Protein AF-A4FHH9-F1 (afdb_monomer_lite)

Foldseek 3Di:
DDDDDDDDDDDPDPDPDDPPPPPPPPPCVLVVLLVQLLVQVVVVPDDSVLSNVLLPDPDLVSSLVSCCVVPNDDPSSSVSSVSSDDD

Sequence (87 aa):
MRKSLSRGLVSAAVLLGGVLVAPLATTPAAQANVFDCIDHAVNSGATNQQATAACEKPTTDECYQAFRTDHGAQSWAQDSCERGRED

Radius of gyration: 23.51 Å; chains: 1; bounding box: 46×30×62 Å

Structure (mmCIF, N/CA/C/O backbone):
data_AF-A4FHH9-F1
#
_entry.id   AF-A4FHH9-F1
#
loop_
_atom_site.group_PDB
_atom_site.id
_atom_site.type_symbol
_atom_site.label_atom_id
_atom_site.label_alt_id
_atom_site.label_comp_id
_atom_site.label_asym_id
_atom_site.label_entity_id
_atom_site.label_seq_id
_atom_site.pdbx_PDB_ins_code
_atom_site.Cartn_x
_atom_site.Cartn_y
_atom_site.Cartn_z
_atom_site.occupancy
_atom_site.B_iso_or_equiv
_atom_site.auth_seq_id
_atom_site.auth_comp_id
_atom_site.auth_asym_id
_atom_site.auth_atom_id
_atom_site.pdbx_PDB_model_num
ATOM 1 N N . MET A 1 1 ? -33.957 7.796 45.246 1.00 48.84 1 MET A N 1
ATOM 2 C CA . MET A 1 1 ? -33.435 9.030 45.875 1.00 48.84 1 MET A CA 1
ATOM 3 C C . MET A 1 1 ? -32.392 8.663 46.922 1.00 48.84 1 MET A C 1
ATOM 5 O O . MET A 1 1 ? -32.760 8.151 47.969 1.00 48.84 1 MET A O 1
ATOM 9 N N . ARG A 1 2 ? -31.103 8.883 46.646 1.00 42.00 2 ARG A N 1
ATOM 10 C CA . ARG A 1 2 ? -30.041 8.876 47.663 1.00 42.00 2 ARG A CA 1
ATOM 11 C C . ARG A 1 2 ? -29.124 10.061 47.373 1.00 42.00 2 ARG A C 1
ATOM 13 O O . ARG A 1 2 ? -28.318 10.022 46.453 1.00 42.00 2 ARG A O 1
ATOM 20 N N . LYS A 1 3 ? -29.359 11.149 48.109 1.00 44.41 3 LYS A N 1
ATOM 21 C CA . LYS A 1 3 ? -28.447 12.287 48.240 1.00 44.41 3 LYS A CA 1
ATOM 22 C C . LYS A 1 3 ? -27.268 11.817 49.087 1.00 44.41 3 LYS A C 1
ATOM 24 O O . LYS A 1 3 ? -27.494 11.352 50.198 1.00 44.41 3 LYS A O 1
ATOM 29 N N . SER A 1 4 ? -26.048 11.984 48.590 1.00 47.00 4 SER A N 1
ATOM 30 C CA . SER A 1 4 ? -24.858 12.002 49.436 1.00 47.00 4 SER A CA 1
ATOM 31 C C . SER A 1 4 ? -24.031 13.225 49.060 1.00 47.00 4 SER A C 1
ATOM 33 O O . SER A 1 4 ? -23.482 13.316 47.966 1.00 47.00 4 SER A O 1
ATOM 35 N N . LEU A 1 5 ? -24.057 14.206 49.958 1.00 58.25 5 LEU A N 1
ATOM 36 C CA . LEU A 1 5 ? -23.180 15.370 49.997 1.00 58.25 5 LEU A CA 1
ATOM 37 C C . LEU A 1 5 ? -21.892 14.971 50.716 1.00 58.25 5 LEU A C 1
ATOM 39 O O . LEU A 1 5 ? -21.978 14.247 51.707 1.00 58.25 5 LEU A O 1
ATOM 43 N N . SER A 1 6 ? -20.760 15.533 50.288 1.00 49.03 6 SER A N 1
ATOM 44 C CA . SER A 1 6 ? -19.643 16.053 51.111 1.00 49.03 6 SER A CA 1
ATOM 45 C C . SER A 1 6 ? -18.355 15.952 50.294 1.00 49.03 6 SER A C 1
ATOM 47 O O . SER A 1 6 ? -17.946 14.873 49.894 1.00 49.03 6 SER A O 1
ATOM 49 N N . ARG A 1 7 ? -17.857 17.087 49.796 1.00 52.44 7 ARG A N 1
ATOM 50 C CA . ARG A 1 7 ? -16.914 17.995 50.478 1.00 52.44 7 ARG A CA 1
ATOM 51 C C . ARG A 1 7 ? -15.491 17.438 50.488 1.00 52.44 7 ARG A C 1
ATOM 53 O O . ARG A 1 7 ? -15.144 16.651 51.352 1.00 52.44 7 ARG A O 1
ATOM 60 N N . GLY A 1 8 ? -14.699 18.002 49.577 1.00 50.53 8 GLY A N 1
ATOM 61 C CA . GLY A 1 8 ? -13.375 18.537 49.872 1.00 50.53 8 GLY A CA 1
ATOM 62 C C . GLY A 1 8 ? -12.263 17.522 50.084 1.00 50.53 8 GLY A C 1
ATOM 63 O O . GLY A 1 8 ? -12.200 16.876 51.117 1.00 50.53 8 GLY A O 1
ATOM 64 N N . LEU A 1 9 ? -11.306 17.526 49.161 1.00 52.91 9 LEU A N 1
ATOM 65 C CA . LEU A 1 9 ? -9.922 17.885 49.464 1.00 52.91 9 LEU A CA 1
ATOM 66 C C . LEU A 1 9 ? -9.207 18.133 48.134 1.00 52.91 9 LEU A C 1
ATOM 68 O O . LEU A 1 9 ? -9.049 17.242 47.305 1.00 52.91 9 LEU A O 1
ATOM 72 N N . VAL A 1 10 ? -8.842 19.395 47.918 1.00 53.53 10 VAL A N 1
ATOM 73 C CA . VAL A 1 10 ? -7.914 19.806 46.869 1.00 53.53 10 VAL A CA 1
ATOM 74 C C . VAL A 1 10 ? -6.537 19.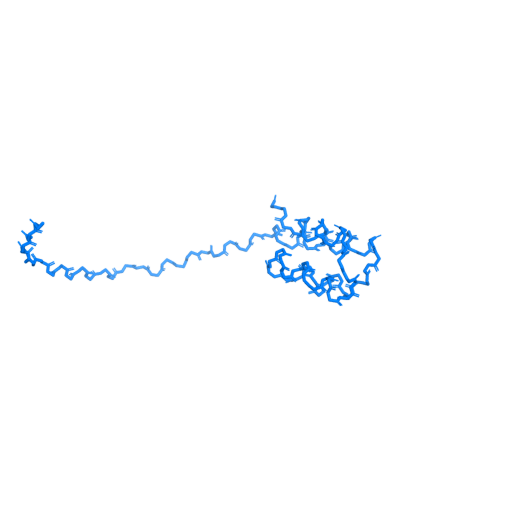341 47.324 1.00 53.53 10 VAL A C 1
ATOM 76 O O . VAL A 1 10 ? -5.955 19.930 48.231 1.00 53.53 10 VAL A O 1
ATOM 79 N N . SER A 1 11 ? -6.025 18.280 46.713 1.00 48.97 11 SER A N 1
ATOM 80 C CA . SER A 1 11 ? -4.614 17.917 46.809 1.00 48.97 11 SER A CA 1
ATOM 81 C C . SER A 1 11 ? -3.937 18.346 45.518 1.00 48.97 11 SER A C 1
ATOM 83 O O . SER A 1 11 ? -3.947 17.638 44.515 1.00 48.97 11 SER A O 1
ATOM 85 N N . ALA A 1 12 ? -3.378 19.555 45.552 1.00 54.06 12 ALA A N 1
ATOM 86 C CA . ALA A 1 12 ? -2.395 20.009 44.587 1.00 54.06 12 ALA A CA 1
ATOM 87 C C . ALA A 1 12 ? -1.122 19.168 44.772 1.00 54.06 12 ALA A C 1
ATOM 89 O O . ALA A 1 12 ? -0.300 19.451 45.640 1.00 54.06 12 ALA A O 1
ATOM 90 N N . ALA A 1 13 ? -0.984 18.107 43.981 1.00 51.34 13 ALA A N 1
ATOM 91 C CA . ALA A 1 13 ? 0.274 17.395 43.831 1.00 51.34 13 ALA A CA 1
ATOM 92 C C . ALA A 1 13 ? 1.036 18.027 42.661 1.00 51.34 13 ALA A C 1
ATOM 94 O O . ALA A 1 13 ? 0.793 17.727 41.494 1.00 51.34 13 ALA A O 1
ATOM 95 N N . VAL A 1 14 ? 1.936 18.951 42.993 1.00 54.59 14 VAL A N 1
ATOM 96 C CA . VAL A 1 14 ? 2.979 19.425 42.083 1.00 54.59 14 VAL A CA 1
ATOM 97 C C . VAL A 1 14 ? 3.941 18.260 41.871 1.00 54.59 14 VAL A C 1
ATOM 99 O O . VAL A 1 14 ? 4.763 17.965 42.733 1.00 54.59 14 VAL A O 1
ATOM 102 N N . LEU A 1 15 ? 3.822 17.579 40.733 1.00 51.50 15 LEU A N 1
ATOM 103 C CA . LEU A 1 15 ? 4.833 16.643 40.253 1.00 51.50 15 LEU A CA 1
ATOM 104 C C . LEU A 1 15 ? 5.676 17.357 39.195 1.00 51.50 15 LEU A C 1
ATOM 106 O O . LEU A 1 15 ? 5.401 17.317 38.000 1.00 51.50 15 LEU A O 1
ATOM 110 N N . LEU A 1 16 ? 6.720 18.033 39.675 1.00 57.97 16 LEU A N 1
ATOM 111 C CA . LEU A 1 16 ? 7.940 18.253 38.908 1.00 57.97 16 LEU A CA 1
ATOM 112 C C . LEU A 1 16 ? 8.623 16.888 38.787 1.00 57.97 16 LEU A C 1
ATOM 114 O O . LEU A 1 16 ? 9.243 16.421 39.739 1.00 57.97 16 LEU A O 1
ATOM 118 N N . GLY A 1 17 ? 8.462 16.212 37.654 1.00 46.03 17 GLY A N 1
ATOM 119 C CA . GLY A 1 17 ? 9.003 14.869 37.495 1.00 46.03 17 GLY A CA 1
ATOM 120 C C . GLY A 1 17 ? 9.075 14.454 36.042 1.00 46.03 17 GLY A C 1
ATOM 121 O O . GLY A 1 17 ? 8.098 13.949 35.514 1.00 46.03 17 GLY A O 1
ATOM 122 N N . GLY A 1 18 ? 10.247 14.673 35.443 1.00 45.59 18 GLY A N 1
ATOM 123 C CA . GLY A 1 18 ? 10.755 13.934 34.290 1.00 45.59 18 GLY A CA 1
ATOM 124 C C . GLY A 1 18 ? 9.893 13.981 33.035 1.00 45.59 18 GLY A C 1
ATOM 125 O O . GLY A 1 18 ? 8.922 13.245 32.901 1.00 45.59 18 GLY A O 1
ATOM 126 N N . VAL A 1 19 ? 10.339 14.740 32.035 1.00 51.19 19 VAL A N 1
ATOM 127 C CA . VAL A 1 19 ? 10.002 14.395 30.653 1.00 51.19 19 VAL A CA 1
ATOM 128 C C . VAL A 1 19 ? 10.649 13.035 30.390 1.00 51.19 19 VAL A C 1
ATOM 130 O O . VAL A 1 19 ? 11.835 12.944 30.083 1.00 51.19 19 VAL A O 1
ATOM 133 N N . LEU A 1 20 ? 9.881 11.9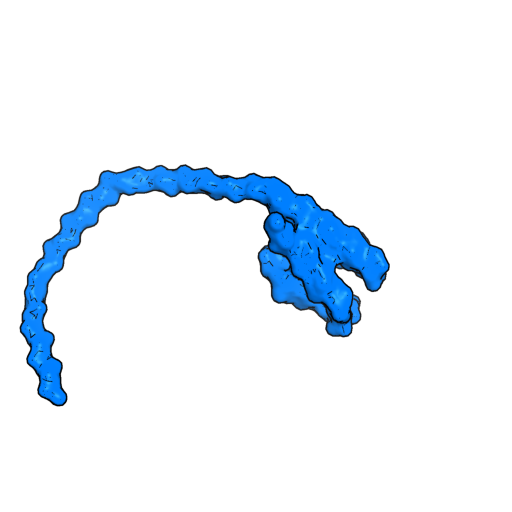66 30.592 1.00 49.66 20 LEU A N 1
ATOM 134 C CA . LEU A 1 20 ? 10.184 10.655 30.050 1.00 49.66 20 LEU A CA 1
ATOM 135 C C . LEU A 1 20 ? 10.091 10.809 28.532 1.00 49.66 20 LEU A C 1
ATOM 137 O O . LEU A 1 20 ? 9.029 10.643 27.938 1.00 49.66 20 LEU A O 1
ATOM 141 N N . VAL A 1 21 ? 11.204 11.177 27.899 1.00 59.44 21 VAL A N 1
ATOM 142 C CA . VAL A 1 21 ? 11.424 10.869 26.488 1.00 59.44 21 VAL A CA 1
ATOM 143 C C . VAL A 1 21 ? 11.513 9.353 26.412 1.00 59.44 21 VAL A C 1
ATOM 145 O O . VAL A 1 21 ? 12.587 8.768 26.519 1.00 59.44 21 VAL A O 1
ATOM 148 N N . ALA A 1 22 ? 10.351 8.706 26.317 1.00 56.66 22 ALA A N 1
ATOM 149 C CA . ALA A 1 22 ? 10.282 7.346 25.829 1.00 56.66 22 ALA A CA 1
ATOM 150 C C . ALA A 1 22 ? 10.944 7.375 24.446 1.00 56.66 22 ALA A C 1
ATOM 152 O O . ALA A 1 22 ? 10.482 8.133 23.585 1.00 56.66 22 ALA A O 1
ATOM 153 N N . PRO A 1 23 ? 12.044 6.638 24.215 1.00 52.41 23 PRO A N 1
ATOM 154 C CA . PRO A 1 23 ? 12.490 6.437 22.856 1.00 52.41 23 PRO A CA 1
ATOM 155 C C . PRO A 1 23 ? 11.336 5.721 22.162 1.00 52.41 23 PRO A C 1
ATOM 157 O O . PRO A 1 23 ? 10.981 4.600 22.527 1.00 52.41 23 PRO A O 1
ATOM 160 N N . LEU A 1 24 ? 10.701 6.406 21.212 1.00 55.47 24 LEU A N 1
ATOM 161 C CA . LEU A 1 24 ? 9.898 5.745 20.200 1.00 55.47 24 LEU A CA 1
ATOM 162 C C . LEU A 1 24 ? 10.863 4.765 19.541 1.00 55.47 24 LEU A C 1
ATOM 164 O O . LEU A 1 24 ? 11.761 5.169 18.802 1.00 55.47 24 LEU A O 1
ATOM 168 N N . ALA A 1 25 ? 10.761 3.497 19.928 1.00 53.12 25 ALA A N 1
ATOM 169 C CA . ALA A 1 25 ? 11.434 2.423 19.241 1.00 53.12 25 ALA A CA 1
ATOM 170 C C . ALA A 1 25 ? 10.863 2.440 17.827 1.00 53.12 25 ALA A C 1
ATOM 172 O O . ALA A 1 25 ? 9.749 1.984 17.591 1.00 53.12 25 ALA A O 1
ATOM 173 N N . THR A 1 26 ? 11.591 3.052 16.899 1.00 49.62 26 THR A N 1
ATOM 174 C CA . THR A 1 26 ? 11.329 2.881 15.478 1.00 49.62 26 THR A CA 1
ATOM 175 C C . THR A 1 26 ? 11.758 1.459 15.166 1.00 49.62 26 THR A C 1
ATOM 177 O O . THR A 1 26 ? 12.916 1.199 14.844 1.00 49.62 26 THR A O 1
ATOM 180 N N . THR A 1 27 ? 10.854 0.513 15.401 1.00 50.25 27 THR A N 1
ATOM 181 C CA . THR A 1 27 ? 11.080 -0.893 15.107 1.00 50.25 27 THR A CA 1
ATOM 182 C C . THR A 1 27 ? 11.259 -1.006 13.591 1.00 50.25 27 THR A C 1
ATOM 184 O O . THR A 1 27 ? 10.346 -0.638 12.850 1.00 50.25 27 THR A O 1
ATOM 187 N N . PRO A 1 28 ? 12.405 -1.497 13.091 1.00 54.03 28 PRO A N 1
ATOM 188 C CA . PRO A 1 28 ? 12.655 -1.634 11.653 1.00 54.03 28 PRO A CA 1
ATOM 189 C C . PRO A 1 28 ? 11.722 -2.643 10.951 1.00 54.03 28 PRO A C 1
ATOM 191 O O . PRO A 1 28 ? 11.762 -2.749 9.728 1.00 54.03 28 PRO A O 1
ATOM 194 N N . ALA A 1 29 ? 10.857 -3.341 11.697 1.00 54.53 29 ALA A N 1
ATOM 195 C CA . ALA A 1 29 ? 9.849 -4.266 11.176 1.00 54.53 29 ALA A CA 1
ATOM 196 C C . ALA A 1 29 ? 8.877 -3.590 10.193 1.00 54.53 29 ALA A C 1
ATOM 198 O O . ALA A 1 29 ? 8.612 -4.123 9.121 1.00 54.53 29 ALA A O 1
ATOM 199 N N . ALA A 1 30 ? 8.453 -2.352 10.476 1.00 58.97 30 ALA A N 1
ATOM 200 C CA . ALA A 1 30 ? 7.457 -1.661 9.656 1.00 58.97 30 ALA A CA 1
ATOM 201 C C . ALA A 1 30 ? 7.892 -1.446 8.193 1.00 58.97 30 ALA A C 1
ATOM 203 O O . ALA A 1 30 ? 7.047 -1.348 7.312 1.00 58.97 30 ALA A O 1
ATOM 204 N N . GLN A 1 31 ? 9.199 -1.362 7.917 1.00 59.41 31 GLN A N 1
ATOM 205 C CA . GLN A 1 31 ? 9.700 -1.150 6.556 1.00 59.41 31 GLN A CA 1
ATOM 206 C C . GLN A 1 31 ? 9.795 -2.444 5.747 1.00 59.41 31 GLN A C 1
ATOM 208 O O . GLN A 1 31 ? 9.538 -2.400 4.548 1.00 59.41 31 GLN A O 1
ATOM 213 N N . ALA A 1 32 ? 10.144 -3.574 6.373 1.00 62.25 32 ALA A N 1
ATOM 214 C CA . ALA A 1 32 ? 10.212 -4.864 5.683 1.00 62.25 32 ALA A CA 1
ATOM 215 C C . ALA A 1 32 ? 8.832 -5.262 5.134 1.00 62.25 32 ALA A C 1
ATOM 217 O O . ALA A 1 32 ? 8.704 -5.615 3.966 1.00 62.25 32 ALA A O 1
ATOM 218 N N . ASN A 1 33 ? 7.791 -5.054 5.935 1.00 82.88 33 ASN A N 1
ATOM 219 C CA . ASN A 1 33 ? 6.435 -5.491 5.614 1.00 82.88 33 ASN A CA 1
ATOM 220 C C . ASN A 1 33 ? 5.809 -4.652 4.488 1.00 82.88 33 ASN A C 1
ATOM 222 O O . ASN A 1 33 ? 5.063 -5.161 3.653 1.00 82.88 33 ASN A O 1
ATOM 226 N N . VAL A 1 34 ? 6.169 -3.366 4.382 1.00 90.69 34 VAL A N 1
ATOM 227 C CA . VAL A 1 34 ? 5.733 -2.518 3.258 1.00 90.69 34 VAL A CA 1
ATOM 228 C C . VAL A 1 34 ? 6.215 -3.082 1.918 1.00 90.69 34 VAL A C 1
ATOM 230 O O . VAL A 1 34 ? 5.467 -3.016 0.942 1.00 90.69 34 VAL A O 1
ATOM 233 N N . PHE A 1 35 ? 7.410 -3.683 1.855 1.00 92.38 35 PHE A N 1
ATOM 234 C CA . PHE A 1 35 ? 7.875 -4.335 0.629 1.00 92.38 35 PHE A CA 1
ATOM 235 C C . PHE A 1 35 ? 7.035 -5.562 0.269 1.00 92.38 35 PHE A C 1
ATOM 237 O O . PHE A 1 35 ? 6.727 -5.725 -0.908 1.00 92.38 35 PHE A O 1
ATOM 244 N N . ASP A 1 36 ? 6.592 -6.356 1.246 1.00 94.31 36 ASP A N 1
ATOM 245 C CA . ASP A 1 36 ? 5.718 -7.514 0.999 1.00 94.31 36 ASP A CA 1
ATOM 246 C C . ASP A 1 36 ? 4.332 -7.088 0.497 1.00 94.31 36 ASP A C 1
ATOM 248 O O . ASP A 1 36 ? 3.782 -7.693 -0.426 1.00 94.31 36 ASP A O 1
ATOM 252 N N . CYS A 1 37 ? 3.790 -5.992 1.037 1.00 96.25 37 CYS A N 1
ATOM 253 C CA . CYS A 1 37 ? 2.574 -5.377 0.503 1.00 96.25 37 CYS A CA 1
ATOM 254 C C . CYS A 1 37 ? 2.754 -4.957 -0.964 1.00 96.25 37 CYS A C 1
ATOM 256 O O . CYS A 1 37 ? 1.897 -5.253 -1.804 1.00 96.25 37 CYS A O 1
ATOM 258 N N . ILE A 1 38 ? 3.869 -4.285 -1.281 1.00 97.12 38 ILE A N 1
ATOM 259 C CA . ILE A 1 38 ? 4.157 -3.795 -2.634 1.00 97.12 38 ILE A CA 1
ATOM 260 C C . ILE A 1 38 ? 4.340 -4.965 -3.601 1.00 97.12 38 ILE A C 1
ATOM 262 O O . ILE A 1 38 ? 3.706 -4.974 -4.656 1.00 97.12 38 ILE A O 1
ATOM 266 N N . ASP A 1 39 ? 5.161 -5.954 -3.247 1.00 97.50 39 ASP A N 1
ATOM 267 C CA . ASP A 1 39 ? 5.437 -7.120 -4.086 1.00 97.50 39 ASP A CA 1
ATOM 268 C C . ASP A 1 39 ? 4.152 -7.899 -4.385 1.00 97.50 39 ASP A C 1
ATOM 270 O O . ASP A 1 39 ? 3.825 -8.143 -5.549 1.00 97.50 39 ASP A O 1
ATOM 274 N N . HIS A 1 40 ? 3.347 -8.187 -3.358 1.00 97.19 40 HIS A N 1
ATOM 275 C CA . HIS A 1 40 ? 2.079 -8.887 -3.539 1.00 97.19 40 HIS A CA 1
ATOM 276 C C . HIS A 1 40 ? 1.091 -8.094 -4.410 1.00 97.19 40 HIS A C 1
ATOM 278 O O . HIS A 1 40 ? 0.460 -8.656 -5.309 1.00 97.19 40 HIS A O 1
ATOM 284 N N . ALA A 1 41 ? 0.966 -6.779 -4.190 1.00 97.69 41 ALA A N 1
ATOM 285 C CA . ALA A 1 41 ? 0.086 -5.927 -4.988 1.00 97.69 41 ALA A CA 1
ATOM 286 C C . ALA A 1 41 ? 0.529 -5.849 -6.458 1.00 97.69 41 ALA A C 1
ATOM 288 O O . ALA A 1 41 ? -0.310 -5.941 -7.357 1.00 97.69 41 ALA A O 1
ATOM 289 N N . VAL A 1 42 ? 1.834 -5.730 -6.720 1.00 98.06 42 VAL A N 1
ATOM 290 C CA . VAL A 1 42 ? 2.384 -5.708 -8.084 1.00 98.06 42 VAL A CA 1
ATOM 291 C C . VAL A 1 42 ? 2.171 -7.050 -8.780 1.00 98.06 42 VAL A C 1
ATOM 293 O O . VAL A 1 42 ? 1.688 -7.081 -9.913 1.00 98.06 42 VAL A O 1
ATOM 296 N N . ASN A 1 43 ? 2.420 -8.161 -8.083 1.00 97.94 43 ASN A N 1
ATOM 297 C CA . ASN A 1 43 ? 2.142 -9.508 -8.585 1.00 97.94 43 ASN A CA 1
ATOM 298 C C . ASN A 1 43 ? 0.640 -9.749 -8.840 1.00 97.94 43 ASN A C 1
ATOM 300 O O . ASN A 1 43 ? 0.280 -10.579 -9.674 1.00 97.94 43 ASN A O 1
ATOM 304 N N . SER A 1 44 ? -0.233 -8.980 -8.181 1.00 96.69 44 SER A N 1
ATOM 305 C CA . SER A 1 44 ? -1.690 -9.005 -8.367 1.00 96.69 44 SER A CA 1
ATOM 306 C C . SER A 1 44 ? -2.205 -8.046 -9.453 1.00 96.69 44 SER A C 1
ATOM 308 O O . SER A 1 44 ? -3.400 -8.043 -9.755 1.00 96.69 44 SER A O 1
ATOM 310 N N . GLY A 1 45 ? -1.324 -7.253 -10.075 1.00 95.38 45 GLY A N 1
ATOM 311 C CA . GLY A 1 45 ? -1.653 -6.374 -11.201 1.00 95.38 45 GLY A CA 1
ATOM 312 C C . GLY A 1 45 ? -1.707 -4.877 -10.885 1.00 95.38 45 GLY A C 1
ATOM 313 O O . GLY A 1 45 ? -2.086 -4.097 -11.761 1.00 95.38 45 GLY A O 1
ATOM 314 N N . ALA A 1 46 ? -1.322 -4.447 -9.680 1.00 97.38 46 ALA A N 1
ATOM 315 C CA . ALA A 1 46 ? -1.081 -3.032 -9.407 1.00 97.38 46 ALA A CA 1
ATOM 316 C C . ALA A 1 46 ? 0.215 -2.558 -10.082 1.00 97.38 46 ALA A C 1
ATOM 318 O O . ALA A 1 46 ? 1.185 -3.302 -10.226 1.00 97.38 46 ALA A O 1
ATOM 319 N N . THR A 1 47 ? 0.277 -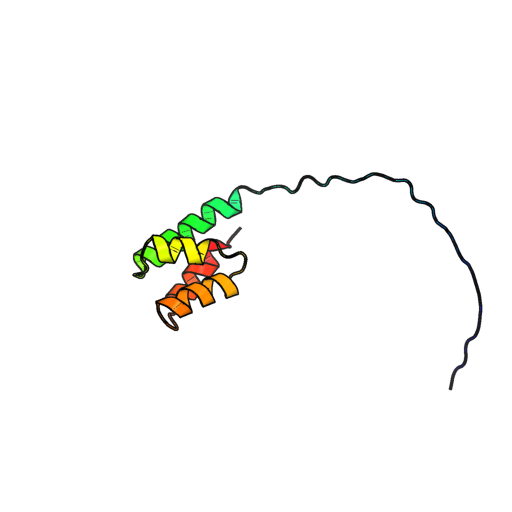1.288 -10.477 1.00 97.81 47 THR A N 1
ATOM 320 C CA . THR A 1 47 ? 1.570 -0.690 -10.840 1.00 97.81 47 THR A CA 1
ATOM 321 C C . THR A 1 47 ? 2.408 -0.448 -9.583 1.00 97.81 47 THR A C 1
ATOM 323 O O . THR A 1 47 ? 1.856 -0.223 -8.508 1.00 97.81 47 THR A O 1
ATOM 326 N N . ASN A 1 48 ? 3.740 -0.408 -9.716 1.00 96.50 48 ASN A N 1
ATOM 327 C CA . ASN A 1 48 ? 4.627 -0.062 -8.594 1.00 96.50 48 ASN A CA 1
ATOM 328 C C . ASN A 1 48 ? 4.218 1.257 -7.919 1.00 96.50 48 ASN A C 1
ATOM 330 O O . ASN A 1 48 ? 4.187 1.339 -6.700 1.00 96.50 48 ASN A O 1
ATOM 334 N N . GLN A 1 49 ? 3.841 2.274 -8.703 1.00 97.19 49 GLN A N 1
ATOM 335 C CA . GLN A 1 49 ? 3.423 3.566 -8.160 1.00 97.19 49 GLN A CA 1
ATOM 336 C C . GLN A 1 49 ? 2.146 3.460 -7.311 1.00 97.19 49 GLN A C 1
ATOM 338 O O . GLN A 1 49 ? 2.091 4.037 -6.227 1.00 97.19 49 GLN A O 1
ATOM 343 N N . GLN A 1 50 ? 1.134 2.730 -7.789 1.00 96.88 50 GLN A N 1
ATOM 344 C CA . GLN A 1 50 ? -0.115 2.508 -7.048 1.00 96.88 50 GLN A CA 1
ATOM 345 C C . GLN A 1 50 ? 0.135 1.683 -5.784 1.00 96.88 50 GLN A C 1
ATOM 347 O O . GLN A 1 50 ? -0.342 2.038 -4.709 1.00 96.88 50 GLN A O 1
ATOM 352 N N . ALA A 1 51 ? 0.937 0.621 -5.908 1.00 97.25 51 ALA A N 1
ATOM 353 C CA . ALA A 1 51 ? 1.308 -0.244 -4.801 1.00 97.25 51 ALA A CA 1
ATOM 354 C C . ALA A 1 51 ? 2.040 0.535 -3.701 1.00 97.25 51 ALA A C 1
ATOM 356 O O . ALA A 1 51 ? 1.613 0.496 -2.554 1.00 97.25 51 ALA A O 1
ATOM 357 N N . THR A 1 52 ? 3.068 1.321 -4.037 1.00 96.50 52 THR A N 1
ATOM 358 C CA . THR A 1 52 ? 3.765 2.176 -3.065 1.00 96.50 52 THR A CA 1
ATOM 359 C C . THR A 1 52 ? 2.809 3.167 -2.402 1.00 96.50 52 THR A C 1
ATOM 361 O O . THR A 1 52 ? 2.730 3.215 -1.178 1.00 96.50 52 THR A O 1
ATOM 364 N N . ALA A 1 53 ? 2.018 3.908 -3.186 1.00 96.25 53 ALA A N 1
ATOM 365 C CA . ALA A 1 53 ? 1.119 4.929 -2.645 1.00 96.25 53 ALA A CA 1
ATOM 366 C C . ALA A 1 53 ? 0.042 4.364 -1.694 1.00 96.25 53 ALA A C 1
ATOM 368 O O . ALA A 1 53 ? -0.381 5.056 -0.761 1.00 96.25 53 ALA A O 1
ATOM 369 N N . ALA A 1 54 ? -0.415 3.131 -1.933 1.00 96.62 54 ALA A N 1
ATOM 370 C CA . ALA A 1 54 ? -1.374 2.435 -1.082 1.00 96.62 54 ALA A CA 1
ATOM 371 C C . ALA A 1 54 ? -0.708 1.784 0.143 1.00 96.62 54 ALA A C 1
ATOM 373 O O . ALA A 1 54 ? -1.184 1.960 1.264 1.00 96.62 54 ALA A O 1
ATOM 374 N N . CYS A 1 55 ? 0.408 1.076 -0.042 1.00 95.94 55 CYS A N 1
ATOM 375 C CA . CYS A 1 55 ? 1.100 0.360 1.032 1.00 95.94 55 CYS A CA 1
ATOM 376 C C . CYS A 1 55 ? 1.754 1.297 2.061 1.00 95.94 55 CYS A C 1
ATOM 378 O O . CYS A 1 55 ? 1.899 0.920 3.221 1.00 95.94 55 CYS A O 1
ATOM 380 N N . GLU A 1 56 ? 2.080 2.537 1.681 1.00 94.06 56 GLU A N 1
ATOM 381 C CA . GLU A 1 56 ? 2.579 3.575 2.597 1.00 94.06 56 GLU A CA 1
ATOM 382 C C . GLU A 1 56 ? 1.494 4.194 3.493 1.00 94.06 56 GLU A C 1
ATOM 384 O O . GLU A 1 56 ? 1.793 5.017 4.364 1.00 94.06 56 GLU A O 1
ATOM 389 N N . LYS A 1 57 ? 0.216 3.837 3.304 1.00 93.56 57 LYS A N 1
ATOM 390 C CA . LYS A 1 57 ? -0.844 4.315 4.193 1.00 93.56 57 LYS A CA 1
ATOM 391 C C . LYS A 1 57 ? -0.633 3.793 5.617 1.00 93.56 57 LYS A C 1
ATOM 393 O O . LYS A 1 57 ? -0.142 2.684 5.793 1.00 93.56 57 LYS A O 1
ATOM 398 N N . PRO A 1 58 ? -1.029 4.554 6.648 1.00 88.50 58 PRO A N 1
ATOM 399 C CA . PRO A 1 58 ? -0.811 4.181 8.044 1.00 88.50 58 PRO A CA 1
ATOM 400 C C . PRO A 1 58 ? -1.704 3.028 8.519 1.00 88.50 58 PRO A C 1
ATOM 402 O O . PRO A 1 58 ? -1.310 2.263 9.395 1.00 88.50 58 PRO A O 1
ATOM 405 N N . THR A 1 59 ? -2.903 2.851 7.957 1.00 90.06 59 THR A N 1
ATOM 406 C CA . THR A 1 59 ? -3.885 1.837 8.399 1.00 90.06 59 THR A CA 1
ATOM 407 C C . THR A 1 59 ? -4.237 0.867 7.268 1.00 90.06 59 THR A C 1
ATOM 409 O O . THR A 1 59 ? -4.076 1.210 6.094 1.00 90.06 59 THR A O 1
ATOM 412 N N . THR A 1 60 ? -4.642 -0.364 7.600 1.00 92.56 60 THR A N 1
ATOM 413 C CA . THR A 1 60 ? -5.038 -1.377 6.603 1.00 92.56 60 THR A CA 1
ATOM 414 C C . THR A 1 60 ? -6.254 -0.888 5.822 1.00 92.56 60 THR A C 1
ATOM 416 O O . THR A 1 60 ? -6.299 -1.028 4.604 1.00 92.56 60 THR A O 1
ATOM 419 N N . ASP A 1 61 ? -7.182 -0.209 6.502 1.00 93.44 61 ASP A N 1
ATOM 420 C CA . ASP A 1 61 ? -8.357 0.408 5.887 1.00 93.44 61 ASP A CA 1
ATOM 421 C C . ASP A 1 61 ? -7.978 1.497 4.875 1.00 93.44 61 ASP A C 1
ATOM 423 O O . ASP A 1 61 ? -8.506 1.510 3.764 1.00 93.44 61 ASP A O 1
ATOM 427 N N . GLU A 1 62 ? -7.047 2.397 5.212 1.00 94.88 62 GLU A N 1
ATOM 428 C CA . GLU A 1 62 ? -6.588 3.428 4.272 1.00 94.88 62 GLU A CA 1
ATOM 429 C C . GLU A 1 62 ? -5.832 2.829 3.081 1.00 94.88 62 GLU A C 1
ATOM 431 O O . GLU A 1 62 ? -6.019 3.286 1.952 1.00 94.88 62 GLU A O 1
ATOM 436 N N . CYS A 1 63 ? -5.025 1.790 3.313 1.00 95.94 63 CYS A N 1
ATOM 437 C CA . CYS A 1 63 ? -4.354 1.037 2.253 1.00 95.94 63 CYS A CA 1
ATOM 438 C C . CYS A 1 63 ? -5.377 0.393 1.304 1.00 95.94 63 CYS A C 1
ATOM 440 O O . CYS A 1 63 ? -5.321 0.586 0.087 1.00 95.94 63 CYS A O 1
ATOM 442 N N . TYR A 1 64 ? -6.381 -0.294 1.853 1.00 96.00 64 TYR A N 1
ATOM 443 C CA . TYR A 1 64 ? -7.420 -0.945 1.063 1.00 96.00 64 TYR A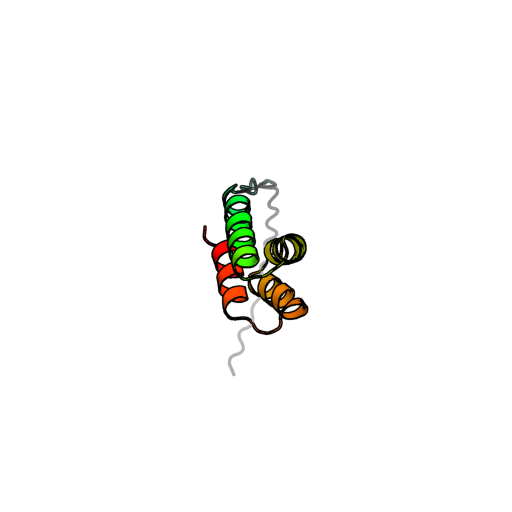 CA 1
ATOM 444 C C . TYR A 1 64 ? -8.262 0.071 0.285 1.00 96.00 64 TYR A C 1
ATOM 446 O O . TYR A 1 64 ? -8.568 -0.146 -0.886 1.00 96.00 64 TYR A O 1
ATOM 454 N N . GLN A 1 65 ? -8.604 1.213 0.889 1.00 97.44 65 GLN A N 1
ATOM 455 C CA . GLN A 1 65 ? -9.332 2.278 0.196 1.00 97.44 65 GLN A CA 1
ATOM 456 C C . GLN A 1 65 ? -8.521 2.908 -0.943 1.00 97.44 65 GLN A C 1
ATOM 458 O O . GLN A 1 65 ? -9.096 3.240 -1.985 1.00 97.44 65 GLN A O 1
ATOM 463 N N . ALA A 1 66 ? -7.200 3.035 -0.788 1.00 96.75 66 ALA A N 1
ATOM 464 C CA . ALA A 1 66 ? -6.326 3.487 -1.866 1.00 96.75 66 ALA A CA 1
ATOM 465 C C . ALA A 1 66 ? -6.377 2.512 -3.055 1.00 96.75 66 ALA A C 1
ATOM 467 O O . ALA A 1 66 ? -6.704 2.929 -4.165 1.00 96.75 66 ALA A O 1
ATOM 468 N N . PHE A 1 67 ? -6.212 1.205 -2.817 1.00 97.38 67 PHE A N 1
ATOM 469 C CA . PHE A 1 67 ? -6.368 0.204 -3.880 1.00 97.38 67 PHE A CA 1
ATOM 470 C C . PHE A 1 67 ? -7.773 0.188 -4.487 1.00 97.38 67 PHE A C 1
ATOM 472 O O . PHE A 1 67 ? -7.918 0.072 -5.703 1.00 97.3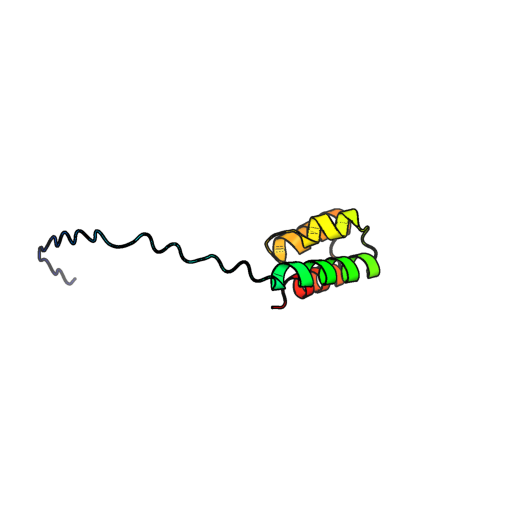8 67 PHE A O 1
ATOM 479 N N . ARG A 1 68 ? -8.822 0.347 -3.673 1.00 96.50 68 ARG A N 1
ATOM 480 C CA . ARG A 1 68 ? -10.205 0.390 -4.168 1.00 96.50 68 ARG A CA 1
ATOM 481 C C . ARG A 1 68 ? -10.480 1.552 -5.103 1.00 96.50 68 ARG A C 1
ATOM 483 O O . ARG A 1 68 ? -11.306 1.403 -6.001 1.00 96.50 68 ARG A O 1
ATOM 490 N N . THR A 1 69 ? -9.832 2.688 -4.874 1.00 96.50 69 THR A N 1
ATOM 491 C CA . THR A 1 69 ? -9.984 3.877 -5.717 1.00 96.50 69 THR A CA 1
ATOM 492 C C . THR A 1 69 ? -9.462 3.609 -7.128 1.00 96.50 69 THR A C 1
ATOM 494 O O . THR A 1 69 ? -10.109 3.997 -8.098 1.00 96.50 69 THR A O 1
ATOM 497 N N . ASP A 1 70 ? -8.358 2.870 -7.239 1.00 93.44 70 ASP A N 1
ATOM 498 C CA . ASP A 1 70 ? -7.678 2.616 -8.511 1.00 93.44 70 ASP A CA 1
ATOM 499 C C . ASP A 1 70 ? -8.154 1.337 -9.223 1.00 93.44 70 ASP A C 1
ATOM 501 O O . ASP A 1 70 ? -8.173 1.278 -10.453 1.00 93.44 70 ASP A O 1
ATOM 505 N N . HIS A 1 71 ? -8.556 0.309 -8.468 1.00 93.62 71 HIS A N 1
ATOM 506 C CA . HIS A 1 71 ? -8.824 -1.040 -8.987 1.00 93.62 71 HIS A CA 1
ATOM 507 C C . HIS A 1 71 ? -10.239 -1.568 -8.691 1.00 93.62 71 HIS A C 1
ATOM 509 O O . HIS A 1 71 ? -10.600 -2.663 -9.136 1.00 93.62 71 HIS A O 1
ATOM 515 N N . GLY A 1 72 ? -11.054 -0.825 -7.938 1.00 93.25 72 GLY A N 1
ATOM 516 C CA . GLY A 1 72 ? -12.331 -1.312 -7.418 1.00 93.25 72 GLY A CA 1
ATOM 517 C C . GLY A 1 72 ? -12.165 -2.315 -6.269 1.00 93.25 72 GLY A C 1
ATOM 518 O O . GLY A 1 72 ? -11.090 -2.479 -5.700 1.00 93.25 72 GLY A O 1
ATOM 519 N N . ALA A 1 73 ? -13.252 -2.985 -5.880 1.00 92.56 73 ALA A N 1
ATOM 520 C CA . ALA A 1 73 ? -13.206 -3.977 -4.805 1.00 92.56 73 ALA A CA 1
ATOM 521 C C . ALA A 1 73 ? -12.489 -5.251 -5.278 1.00 92.56 73 ALA A C 1
ATOM 523 O O . ALA A 1 73 ? -13.068 -6.068 -5.992 1.00 92.56 73 ALA A O 1
ATOM 524 N N . GLN A 1 74 ? -11.232 -5.400 -4.871 1.00 94.56 74 GLN A N 1
ATOM 525 C CA . GLN A 1 74 ? -10.376 -6.534 -5.197 1.00 94.56 74 GLN A CA 1
ATOM 526 C C . GLN A 1 74 ? -10.086 -7.346 -3.936 1.00 94.56 74 GLN A C 1
ATOM 528 O O . GLN A 1 74 ? -9.719 -6.777 -2.910 1.00 94.56 74 GLN A O 1
ATOM 533 N N . SER A 1 75 ? -10.214 -8.673 -4.007 1.00 91.94 75 SER A N 1
ATOM 534 C CA . SER A 1 75 ? -9.900 -9.554 -2.871 1.00 91.94 75 SER A CA 1
ATOM 535 C C . SER A 1 75 ? -8.413 -9.537 -2.513 1.00 91.94 75 SER A C 1
ATOM 537 O O . SER A 1 75 ? -8.075 -9.600 -1.336 1.00 91.94 75 SER A O 1
ATOM 539 N N . TRP A 1 76 ? -7.530 -9.392 -3.508 1.00 95.00 76 TRP A N 1
ATOM 540 C CA . TRP A 1 76 ? -6.082 -9.317 -3.291 1.00 95.00 76 TRP A CA 1
ATOM 541 C C . TRP A 1 76 ? -5.652 -8.032 -2.578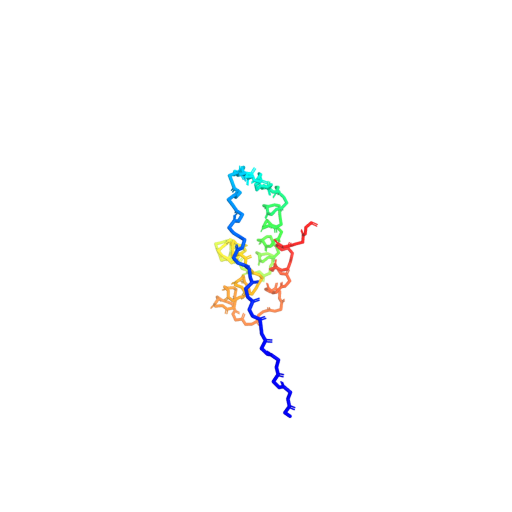 1.00 95.00 76 TRP A C 1
ATOM 543 O O . TRP A 1 76 ? -4.619 -8.025 -1.922 1.00 95.00 76 TRP A O 1
ATOM 553 N N . ALA A 1 77 ? -6.436 -6.951 -2.673 1.00 95.94 77 ALA A N 1
ATOM 554 C CA . ALA A 1 77 ? -6.059 -5.664 -2.094 1.00 95.94 77 ALA A CA 1
ATOM 555 C C . ALA A 1 77 ? -6.031 -5.713 -0.564 1.00 95.94 77 ALA A C 1
ATOM 557 O O . ALA A 1 77 ? -5.155 -5.115 0.052 1.00 95.94 77 ALA A O 1
ATOM 558 N N . GLN A 1 78 ? -6.967 -6.443 0.047 1.00 94.31 78 GLN A N 1
ATOM 559 C CA . GLN A 1 78 ? -6.978 -6.610 1.494 1.00 94.31 78 GLN A CA 1
ATOM 560 C C . GLN A 1 78 ? -5.815 -7.493 1.967 1.00 94.31 78 GLN A C 1
ATOM 562 O O . GLN A 1 78 ? -5.110 -7.095 2.889 1.00 94.31 78 GLN A O 1
ATOM 567 N N . ASP A 1 79 ? -5.544 -8.605 1.274 1.00 95.00 79 ASP A N 1
ATOM 568 C CA . ASP A 1 79 ? -4.404 -9.483 1.579 1.00 95.00 79 ASP A CA 1
ATOM 569 C C . ASP A 1 79 ? -3.061 -8.737 1.458 1.00 95.00 79 ASP A C 1
ATOM 571 O O . ASP A 1 79 ? -2.228 -8.811 2.357 1.00 95.00 79 ASP A O 1
ATOM 575 N N . SER A 1 80 ? -2.870 -7.920 0.412 1.00 95.19 80 SER A N 1
ATOM 576 C CA . SER A 1 80 ? -1.680 -7.059 0.293 1.00 95.19 80 SER A CA 1
ATOM 577 C C . SER A 1 80 ? -1.514 -6.134 1.501 1.00 95.19 80 SER A C 1
ATOM 579 O O . SER A 1 80 ? -0.422 -6.021 2.055 1.00 95.19 80 SER A O 1
ATOM 581 N N . CYS A 1 81 ? -2.592 -5.465 1.916 1.00 94.62 81 CYS A N 1
ATOM 582 C CA . CYS A 1 81 ? -2.545 -4.519 3.026 1.00 94.62 81 CYS A CA 1
ATOM 583 C C . CYS A 1 81 ? -2.311 -5.199 4.377 1.00 94.62 81 CYS A C 1
ATOM 585 O O . CYS A 1 81 ? -1.688 -4.593 5.243 1.00 94.62 81 CYS A O 1
ATOM 587 N N . GLU A 1 82 ? -2.802 -6.422 4.572 1.00 92.69 82 GLU A N 1
ATOM 588 C CA . GLU A 1 82 ? -2.591 -7.200 5.795 1.00 92.69 82 GLU A CA 1
ATOM 589 C C . GLU A 1 82 ? -1.135 -7.660 5.909 1.00 92.69 82 GLU A C 1
ATOM 591 O O . GLU A 1 82 ? -0.510 -7.385 6.932 1.00 92.69 82 GLU A O 1
ATOM 596 N N . ARG A 1 83 ? -0.553 -8.199 4.826 1.00 91.44 83 ARG A N 1
ATOM 597 C CA . ARG A 1 83 ? 0.884 -8.542 4.736 1.00 91.44 83 ARG A CA 1
ATOM 598 C C . ARG A 1 83 ? 1.789 -7.367 5.092 1.00 91.44 83 ARG A C 1
ATOM 600 O O . ARG A 1 83 ? 2.796 -7.520 5.770 1.00 91.44 83 ARG A O 1
ATOM 607 N N . GLY A 1 84 ? 1.374 -6.161 4.704 1.00 89.00 84 GLY A N 1
ATOM 608 C CA . GLY A 1 84 ? 2.055 -4.912 5.038 1.00 89.00 84 GLY A CA 1
ATOM 609 C C . GLY A 1 84 ? 2.209 -4.609 6.529 1.00 89.00 84 GLY A C 1
ATOM 610 O O . GLY A 1 84 ? 2.918 -3.662 6.871 1.00 89.00 84 GLY A O 1
ATOM 611 N N . ARG A 1 85 ? 1.519 -5.346 7.409 1.00 86.50 85 ARG A N 1
ATOM 612 C CA . ARG A 1 85 ? 1.328 -5.022 8.832 1.00 86.50 85 ARG A CA 1
ATOM 613 C C . ARG A 1 85 ? 1.614 -6.177 9.785 1.00 86.50 85 ARG A C 1
ATOM 615 O O . ARG A 1 85 ? 1.383 -6.012 10.978 1.00 86.50 85 ARG A O 1
ATOM 622 N N . GLU A 1 86 ? 2.078 -7.314 9.285 1.00 78.25 86 GLU A N 1
ATOM 623 C CA . GLU A 1 86 ? 2.434 -8.465 10.118 1.00 78.25 86 GLU A CA 1
ATOM 624 C C . GLU A 1 86 ? 3.771 -8.194 10.833 1.00 78.25 86 GLU A C 1
ATOM 626 O O . GLU A 1 86 ? 4.787 -8.043 10.168 1.00 78.25 86 GLU A O 1
ATOM 631 N N . ASP A 1 87 ? 3.774 -8.064 12.166 1.00 61.69 87 ASP A N 1
ATOM 632 C CA . ASP A 1 87 ? 4.982 -7.799 12.982 1.00 61.69 87 ASP A CA 1
ATOM 633 C C . ASP A 1 87 ? 6.010 -8.949 12.990 1.00 61.69 87 ASP A C 1
ATOM 635 O O . ASP A 1 87 ? 5.600 -10.128 13.130 1.00 61.69 87 ASP A O 1
#

Organism: Saccharopolyspora erythraea (strain ATCC 11635 / DSM 40517 / JCM 4748 / NBRC 13426 / NCIMB 8594 / NRRL 2338) (NCBI:txid405948)

pLDDT: mean 78.52, std 20.65, range [42.0, 98.06]

Secondary structure (DSSP, 8-state):
---------------------------THHHHHHHHHHHHHHHTT--HHHHHHHHTSSSHHHHHHHHHHHH-S-HHHHHHHHHTT--